Protein AF-A0A933ZBK8-F1 (afdb_monomer_lite)

Sequence (82 aa):
MPSETLELRDGLSGPRYYLASRPLAGGTPIQLCFSGGWVTGRFEWSGDYADRPRMHCSIELCGGGTFDHSFEIPEDAIVRWP

Foldseek 3Di:
DDKWFWDWDADPVAIFIDDPNHTADFQAWKWFQDPVGTDIFTWDDDRDPVDAIKGKDWDADPPGDIDIDIDGQDGGTIMGHD

Secondary structure (DSSP, 8-state):
--EE--EEEEETTEEEEEETTEEP-TT-EEEEEETTEEEEEEEE--S-TTSPPEEEEEEEETTTEEEEEEEE--TT--EE--

Radius of gyration: 13.38 Å; chains: 1; bounding box: 31×30×41 Å

pLDDT: mean 93.57, std 5.72, range [59.97, 98.06]

Structure (mmCIF, N/CA/C/O backbone):
data_AF-A0A933ZBK8-F1
#
_entry.id   AF-A0A933ZBK8-F1
#
loop_
_atom_site.group_PDB
_atom_site.id
_atom_site.type_symbol
_atom_site.label_atom_id
_atom_site.label_alt_id
_atom_site.label_comp_id
_atom_site.label_asym_id
_atom_site.label_entity_id
_atom_site.label_seq_id
_atom_site.pdbx_PDB_ins_code
_atom_site.Cartn_x
_atom_site.Cartn_y
_atom_site.Cartn_z
_atom_site.occupancy
_atom_site.B_iso_or_equiv
_atom_site.auth_seq_id
_atom_site.auth_comp_id
_atom_site.auth_asym_id
_atom_site.auth_atom_id
_atom_site.pdbx_PDB_model_num
ATOM 1 N N . MET A 1 1 ? -3.282 -15.846 3.440 1.00 59.97 1 MET A N 1
ATOM 2 C CA . MET A 1 1 ? -3.292 -14.615 4.259 1.00 59.97 1 MET A CA 1
ATOM 3 C C . MET A 1 1 ? -4.696 -14.029 4.214 1.00 59.97 1 MET A C 1
ATOM 5 O O . MET A 1 1 ? -5.283 -14.095 3.136 1.00 59.97 1 MET A O 1
ATOM 9 N N . PRO A 1 2 ? -5.250 -13.518 5.327 1.00 77.06 2 PRO A N 1
ATOM 10 C CA . PRO A 1 2 ? -6.501 -12.764 5.288 1.00 77.06 2 PRO A CA 1
ATOM 11 C C . PRO A 1 2 ? -6.316 -11.503 4.431 1.00 77.06 2 PRO A C 1
ATOM 13 O O . PRO A 1 2 ? -5.248 -10.888 4.457 1.00 77.06 2 PRO A O 1
ATOM 16 N N . SER A 1 3 ? -7.329 -11.174 3.635 1.00 81.06 3 SER A N 1
ATOM 17 C CA . SER A 1 3 ? -7.395 -9.964 2.814 1.00 81.06 3 SER A CA 1
ATOM 18 C C . SER A 1 3 ? -8.486 -9.058 3.357 1.00 81.06 3 SER A C 1
ATOM 20 O O . SER A 1 3 ?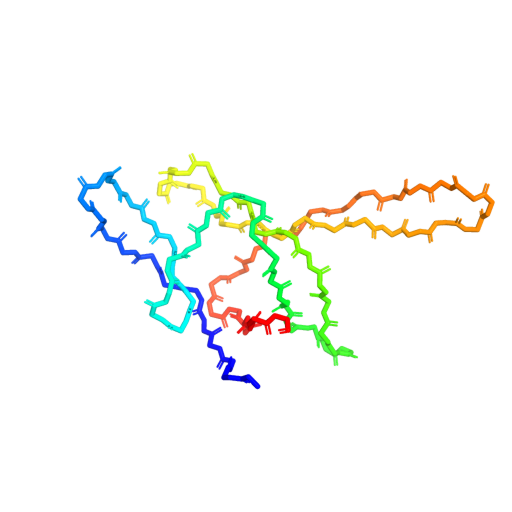 -9.607 -9.525 3.547 1.00 81.06 3 SER A O 1
ATOM 22 N N . GLU A 1 4 ? -8.162 -7.794 3.588 1.00 90.75 4 GLU A N 1
ATOM 23 C CA . GLU A 1 4 ? -9.036 -6.816 4.237 1.00 90.75 4 GLU A CA 1
ATOM 24 C C . GLU A 1 4 ? -8.779 -5.418 3.665 1.00 90.75 4 GLU A C 1
ATOM 26 O O . GLU A 1 4 ? -7.882 -5.219 2.842 1.00 90.75 4 GLU A O 1
ATOM 31 N N . THR A 1 5 ? -9.585 -4.449 4.082 1.00 95.25 5 THR A N 1
ATOM 32 C CA . THR A 1 5 ? -9.394 -3.038 3.752 1.00 95.25 5 THR A CA 1
ATOM 33 C C . THR A 1 5 ? -8.400 -2.394 4.721 1.00 95.25 5 THR A C 1
ATOM 35 O O . THR A 1 5 ? -8.097 -2.932 5.789 1.00 95.25 5 THR A O 1
ATOM 38 N N . LEU A 1 6 ? -7.836 -1.249 4.331 1.00 96.06 6 LEU A N 1
ATOM 39 C CA . LEU A 1 6 ? -7.007 -0.459 5.236 1.00 96.06 6 LEU A CA 1
ATOM 40 C C . LEU A 1 6 ? -7.889 0.322 6.203 1.00 96.06 6 LEU A C 1
ATOM 42 O O . LEU A 1 6 ? -8.826 0.997 5.788 1.00 96.06 6 LEU A O 1
ATOM 46 N N . GLU A 1 7 ? -7.533 0.296 7.482 1.00 95.12 7 GLU A N 1
ATOM 47 C CA . GLU A 1 7 ? -8.259 1.029 8.514 1.00 95.12 7 GLU A CA 1
ATOM 48 C C . GLU A 1 7 ? -7.401 2.148 9.091 1.00 95.12 7 GLU A C 1
ATOM 50 O O . GLU A 1 7 ? -6.321 1.891 9.626 1.00 95.12 7 GLU A O 1
ATOM 55 N N . LEU A 1 8 ? -7.891 3.384 9.033 1.00 94.75 8 LEU A N 1
ATOM 56 C CA . LEU A 1 8 ? -7.278 4.498 9.745 1.00 94.75 8 LEU A CA 1
ATOM 57 C C . LEU A 1 8 ? -7.774 4.518 11.192 1.00 94.75 8 LEU A C 1
ATOM 59 O O . LEU A 1 8 ? -8.978 4.518 11.444 1.00 94.75 8 LEU A O 1
ATOM 63 N N . ARG A 1 9 ? -6.848 4.532 12.151 1.00 94.12 9 ARG A N 1
ATOM 64 C CA . ARG A 1 9 ? -7.159 4.605 13.583 1.00 94.12 9 ARG A CA 1
ATOM 65 C C . ARG A 1 9 ? -6.281 5.651 14.261 1.00 94.12 9 ARG A C 1
ATOM 67 O O . ARG A 1 9 ? -5.125 5.836 13.873 1.00 94.12 9 ARG A O 1
ATOM 74 N N . ASP A 1 10 ? -6.795 6.263 15.321 1.00 90.19 10 ASP A N 1
ATOM 75 C CA . ASP A 1 10 ? -6.020 7.176 16.161 1.00 90.19 10 ASP A CA 1
ATOM 76 C C . ASP A 1 10 ? -5.126 6.371 17.111 1.00 90.19 10 ASP A C 1
ATOM 78 O O . ASP A 1 10 ? -5.600 5.629 17.975 1.00 90.19 10 ASP A O 1
ATOM 82 N N . GLY A 1 11 ? -3.811 6.475 16.927 1.00 77.94 11 GLY A N 1
ATOM 83 C CA . GLY A 1 11 ? -2.816 5.871 17.804 1.00 77.94 11 GLY A CA 1
ATOM 84 C C . GLY A 1 11 ? -2.292 6.854 18.851 1.00 77.94 11 GLY A C 1
ATOM 85 O O . GLY A 1 11 ? -2.432 8.068 18.731 1.00 77.94 11 GLY A O 1
ATOM 86 N N . LEU A 1 12 ? -1.589 6.329 19.861 1.00 78.75 12 LEU A N 1
ATOM 87 C CA . LEU A 1 12 ? -0.943 7.135 20.912 1.00 78.75 12 LEU A CA 1
ATOM 88 C C . LEU A 1 12 ? 0.055 8.177 20.369 1.00 78.75 12 LEU A C 1
ATOM 90 O O . LEU A 1 12 ? 0.311 9.180 21.027 1.00 78.75 12 LEU A O 1
ATOM 94 N N . SER A 1 13 ? 0.630 7.936 19.189 1.00 84.31 13 SER A N 1
ATOM 95 C CA . SER A 1 13 ? 1.599 8.818 18.526 1.00 84.31 13 SER A CA 1
ATOM 96 C C . SER A 1 13 ? 1.017 9.543 17.305 1.00 84.31 13 SER A C 1
ATOM 98 O O . SER A 1 13 ? 1.783 9.946 16.432 1.00 84.31 13 SER A O 1
ATOM 100 N N . GLY A 1 14 ? -0.311 9.635 17.195 1.00 88.56 14 GLY A N 1
ATOM 101 C CA . GLY A 1 14 ? -1.011 10.149 16.016 1.00 88.56 14 GLY A CA 1
ATOM 102 C C . GLY A 1 14 ? -1.671 9.049 15.174 1.00 88.56 14 GLY A C 1
ATOM 103 O O . GLY A 1 14 ? -1.599 7.865 15.529 1.00 88.56 14 GLY A O 1
ATOM 104 N N . PRO A 1 15 ? -2.342 9.427 14.074 1.00 93.44 15 PRO A N 1
ATOM 105 C CA . PRO A 1 15 ? -3.083 8.488 13.247 1.00 93.44 15 PRO A CA 1
ATOM 106 C C . PRO A 1 15 ? -2.172 7.476 12.564 1.00 93.44 15 PRO A C 1
ATOM 108 O O . PRO A 1 15 ? -1.007 7.743 12.251 1.00 93.44 15 PRO A O 1
ATOM 111 N N . ARG A 1 16 ? -2.710 6.282 12.329 1.00 94.69 16 ARG A N 1
ATOM 112 C CA . ARG A 1 16 ? -1.990 5.203 11.661 1.00 94.69 16 ARG A CA 1
ATOM 113 C C . ARG A 1 16 ? -2.944 4.282 10.919 1.00 94.69 16 ARG A C 1
ATOM 115 O O . ARG A 1 16 ? -4.015 3.956 11.424 1.00 94.69 16 ARG A O 1
ATOM 122 N N . TYR A 1 17 ? -2.512 3.825 9.747 1.00 95.88 17 TYR A N 1
ATOM 123 C CA . TYR A 1 17 ? -3.203 2.771 9.017 1.00 95.88 17 TYR A CA 1
ATOM 124 C C . TYR A 1 17 ? -2.898 1.390 9.597 1.00 95.88 17 TYR A C 1
ATOM 126 O O . TYR A 1 17 ? -1.768 1.093 9.990 1.00 95.88 17 TYR A O 1
ATOM 134 N N . TYR A 1 18 ? -3.908 0.531 9.617 1.00 95.69 18 TYR A N 1
ATOM 135 C CA . TYR A 1 18 ? -3.838 -0.856 10.047 1.00 95.69 18 TYR A CA 1
ATOM 136 C C . TYR A 1 18 ? -4.318 -1.773 8.923 1.00 95.69 18 TYR A C 1
ATOM 138 O O . TYR A 1 18 ? -5.210 -1.419 8.157 1.00 95.69 18 TYR A O 1
ATOM 146 N N . LEU A 1 19 ? -3.732 -2.967 8.856 1.00 96.12 19 LEU A N 1
ATOM 147 C CA . LEU A 1 19 ? -4.143 -4.054 7.970 1.00 96.12 19 LEU A CA 1
ATOM 148 C C . LEU A 1 19 ? -4.228 -5.345 8.784 1.00 96.12 19 LEU A C 1
ATOM 150 O O . LEU A 1 19 ? -3.222 -5.775 9.360 1.00 96.12 19 LEU A O 1
ATOM 154 N N . ALA A 1 20 ? -5.406 -5.969 8.855 1.00 93.81 20 ALA A N 1
ATOM 155 C CA . ALA A 1 20 ? -5.646 -7.126 9.723 1.00 93.81 20 ALA A CA 1
ATOM 156 C C . ALA A 1 20 ? -5.198 -6.874 11.172 1.00 93.81 20 ALA A C 1
ATOM 158 O O . ALA A 1 20 ? -4.446 -7.649 11.765 1.00 93.81 20 ALA A O 1
ATOM 159 N N . SER A 1 21 ? -5.618 -5.728 11.725 1.00 92.31 21 SER A N 1
ATOM 160 C CA . SER A 1 21 ? -5.286 -5.256 13.081 1.00 92.31 21 SER A CA 1
ATOM 161 C C . SER A 1 21 ? -3.794 -5.046 13.378 1.00 92.31 21 SER A C 1
ATOM 163 O O . SER A 1 21 ? -3.424 -4.766 14.519 1.00 92.31 21 SER A O 1
ATOM 165 N N . ARG A 1 22 ? -2.921 -5.118 12.368 1.00 93.31 22 ARG A N 1
ATOM 166 C CA . ARG A 1 22 ? -1.490 -4.831 12.500 1.00 93.31 22 ARG A CA 1
ATOM 167 C C . ARG A 1 22 ? -1.179 -3.444 11.930 1.00 93.31 22 ARG A C 1
ATOM 169 O O . ARG A 1 22 ? -1.637 -3.143 10.831 1.00 93.31 22 ARG A O 1
ATOM 176 N N . PRO A 1 23 ? -0.415 -2.602 12.647 1.00 94.38 23 PRO A N 1
ATOM 177 C CA . PRO A 1 23 ? -0.086 -1.259 12.181 1.00 94.38 23 PRO A CA 1
ATOM 178 C C . PRO A 1 23 ? 0.833 -1.297 10.954 1.00 94.38 23 PRO A C 1
ATOM 180 O O . PRO A 1 23 ? 1.750 -2.118 10.891 1.00 94.38 23 PRO A O 1
ATOM 183 N N . LEU A 1 24 ? 0.625 -0.366 10.025 1.00 95.00 24 LEU A N 1
ATOM 184 C CA . LEU A 1 24 ? 1.491 -0.112 8.877 1.00 95.00 24 LEU A CA 1
ATOM 185 C C . LEU A 1 24 ? 2.413 1.083 9.143 1.00 95.00 24 LEU A C 1
ATOM 187 O O . LEU A 1 24 ? 2.029 2.066 9.780 1.00 95.00 24 LEU A O 1
ATOM 191 N N . ALA A 1 25 ? 3.634 0.987 8.628 1.00 94.38 25 ALA A N 1
ATOM 192 C CA . ALA A 1 25 ? 4.598 2.081 8.545 1.00 94.38 25 ALA A CA 1
ATOM 193 C C . ALA A 1 25 ? 4.980 2.326 7.077 1.00 94.38 25 ALA A C 1
ATOM 195 O O . ALA A 1 25 ? 4.852 1.416 6.254 1.00 94.38 25 ALA A O 1
ATOM 196 N N . GLY A 1 26 ? 5.483 3.521 6.756 1.00 96.19 26 GLY A N 1
ATOM 197 C CA . GLY A 1 26 ? 6.051 3.799 5.431 1.00 96.19 26 GLY A CA 1
ATOM 198 C C . GLY A 1 26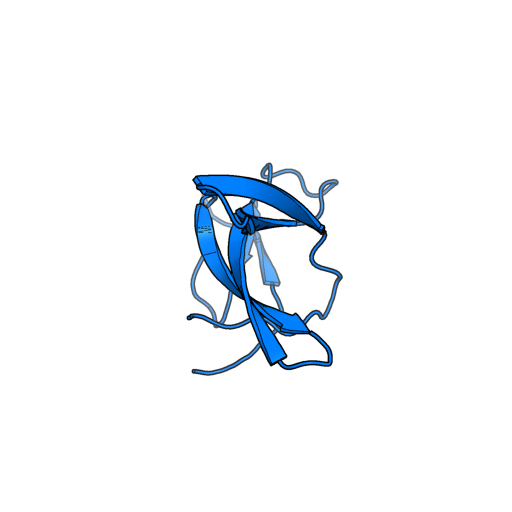 ? 7.115 2.763 5.050 1.00 96.19 26 GLY A C 1
ATOM 199 O O . GLY A 1 26 ? 7.879 2.306 5.904 1.00 96.19 26 GLY A O 1
ATOM 200 N N . GLY A 1 27 ? 7.112 2.326 3.794 1.00 96.88 27 GLY A N 1
ATOM 201 C CA . GLY A 1 27 ? 7.969 1.258 3.286 1.00 96.88 27 GLY A CA 1
ATOM 202 C C . GLY A 1 27 ? 7.477 -0.170 3.557 1.00 96.88 27 GLY A C 1
ATOM 203 O O . GLY A 1 27 ? 8.074 -1.113 3.034 1.00 96.88 27 GLY A O 1
ATOM 204 N N . THR A 1 28 ? 6.407 -0.373 4.339 1.00 97.38 28 THR A N 1
ATOM 205 C CA . THR A 1 28 ? 5.913 -1.726 4.666 1.00 97.38 28 THR A CA 1
ATOM 206 C C . THR A 1 28 ? 5.423 -2.444 3.405 1.00 97.38 28 THR A C 1
ATOM 208 O O . THR A 1 28 ? 4.587 -1.887 2.692 1.00 97.38 28 THR A O 1
ATOM 211 N N . PRO A 1 29 ? 5.881 -3.674 3.110 1.00 97.31 29 PRO A N 1
ATOM 212 C CA . PRO A 1 29 ? 5.423 -4.395 1.932 1.00 97.31 29 PRO A CA 1
ATOM 213 C C . PRO A 1 29 ? 3.972 -4.864 2.102 1.00 97.31 29 PRO A C 1
ATOM 215 O O . PRO A 1 29 ? 3.617 -5.486 3.105 1.00 97.31 29 PRO A O 1
ATOM 218 N N . ILE A 1 30 ? 3.151 -4.587 1.094 1.00 97.19 30 ILE A N 1
ATOM 219 C CA . ILE A 1 30 ? 1.737 -4.966 1.005 1.00 97.19 30 ILE A CA 1
ATOM 220 C C . ILE A 1 30 ? 1.427 -5.500 -0.395 1.00 97.19 30 ILE A C 1
ATOM 222 O O . ILE A 1 30 ? 2.178 -5.269 -1.344 1.00 97.19 30 ILE A O 1
ATOM 226 N N . GLN A 1 31 ? 0.303 -6.196 -0.533 1.00 97.56 31 GLN A N 1
ATOM 227 C CA . GLN A 1 31 ? -0.252 -6.582 -1.824 1.00 97.56 31 GLN A CA 1
ATOM 228 C C . GLN A 1 31 ? -1.624 -5.952 -2.029 1.00 97.56 31 GLN A C 1
ATOM 230 O O . GLN A 1 31 ? -2.512 -6.140 -1.200 1.00 97.56 31 GLN A O 1
ATOM 235 N N . LEU A 1 32 ? -1.799 -5.255 -3.150 1.00 96.56 32 LEU A N 1
ATOM 236 C CA . LEU A 1 32 ? -3.071 -4.675 -3.577 1.00 96.56 32 LEU A CA 1
ATOM 237 C C . LEU A 1 32 ? -3.727 -5.576 -4.630 1.00 96.56 32 LEU A C 1
ATOM 239 O O . LEU A 1 32 ? -3.051 -6.081 -5.532 1.00 96.56 32 LEU A O 1
ATOM 243 N N . CYS A 1 33 ? -5.034 -5.798 -4.501 1.00 96.38 33 CYS A N 1
ATOM 244 C CA . CYS A 1 33 ? -5.808 -6.592 -5.449 1.00 96.38 33 CYS A CA 1
ATOM 245 C C . CYS A 1 33 ? -6.175 -5.760 -6.686 1.00 96.38 33 CYS A C 1
ATOM 247 O O . CYS A 1 33 ? -6.895 -4.768 -6.596 1.00 96.38 33 CYS A O 1
ATOM 249 N N . PHE A 1 34 ? -5.710 -6.199 -7.849 1.00 94.12 34 PHE A N 1
ATOM 250 C CA . PHE A 1 34 ? -6.110 -5.723 -9.168 1.00 94.12 34 PHE A CA 1
ATOM 251 C C . PHE A 1 34 ? -6.979 -6.788 -9.850 1.00 94.12 34 PHE A C 1
ATOM 253 O O . PHE A 1 34 ? -6.975 -7.958 -9.469 1.00 94.12 34 PHE A O 1
ATOM 260 N N . SER A 1 35 ? -7.690 -6.414 -10.916 1.00 93.62 35 SER A N 1
ATOM 261 C CA . SER A 1 35 ? -8.546 -7.342 -11.676 1.00 93.62 35 SER A CA 1
ATOM 262 C C . SER A 1 35 ? -7.812 -8.593 -12.181 1.00 93.62 35 SER A C 1
ATOM 264 O O . SER A 1 35 ? -8.422 -9.650 -12.310 1.00 93.62 35 SER A O 1
ATOM 266 N N . GLY A 1 36 ? -6.506 -8.481 -12.451 1.00 93.75 36 GLY A N 1
ATOM 267 C CA . GLY A 1 36 ? -5.649 -9.576 -12.914 1.00 93.75 36 GLY A CA 1
ATOM 268 C C . GLY A 1 36 ? -4.897 -10.332 -11.814 1.00 93.75 36 GLY A C 1
ATOM 269 O O . GLY A 1 36 ? -4.123 -11.230 -12.135 1.00 93.75 36 GLY A O 1
ATOM 270 N N . GLY A 1 37 ? -5.079 -9.981 -10.537 1.00 95.00 37 GLY A N 1
ATOM 271 C CA . GLY A 1 37 ? -4.380 -10.610 -9.418 1.00 95.00 37 GLY A CA 1
ATOM 272 C C . GLY A 1 37 ? -3.766 -9.608 -8.448 1.00 95.00 37 GLY A C 1
ATOM 273 O O . GLY A 1 37 ? -4.198 -8.468 -8.340 1.00 95.00 37 GLY A O 1
ATOM 274 N N . TRP A 1 38 ? -2.753 -10.048 -7.710 1.00 95.88 38 TRP A N 1
ATOM 275 C CA . TRP A 1 38 ? -2.147 -9.265 -6.635 1.00 95.88 38 TRP A CA 1
ATOM 276 C C . TRP A 1 38 ? -0.835 -8.639 -7.090 1.00 95.88 38 TRP A C 1
ATOM 278 O O . TRP A 1 38 ? 0.030 -9.341 -7.613 1.00 95.88 38 TRP A O 1
ATOM 288 N N . VAL A 1 39 ? -0.665 -7.342 -6.841 1.00 95.38 39 VAL A N 1
ATOM 289 C CA . VAL A 1 39 ? 0.598 -6.632 -7.081 1.00 95.38 39 VAL A CA 1
ATOM 290 C C . VAL A 1 39 ? 1.231 -6.294 -5.741 1.00 95.38 39 VAL A C 1
ATOM 292 O O . VAL A 1 39 ? 0.576 -5.719 -4.874 1.00 95.38 39 VAL A O 1
ATOM 295 N N . THR A 1 40 ? 2.502 -6.657 -5.576 1.00 96.56 40 THR A N 1
ATOM 296 C CA . THR A 1 40 ? 3.290 -6.310 -4.390 1.00 96.56 40 THR A CA 1
ATOM 297 C C . THR A 1 40 ? 3.897 -4.922 -4.553 1.00 96.56 40 THR A C 1
ATOM 299 O O . THR A 1 40 ? 4.517 -4.622 -5.572 1.00 96.56 40 THR A O 1
ATOM 302 N N . GLY A 1 41 ? 3.781 -4.101 -3.517 1.00 96.81 41 GLY A N 1
ATOM 303 C CA . GLY A 1 41 ? 4.436 -2.803 -3.425 1.00 96.81 41 GLY A CA 1
ATOM 304 C C . GLY A 1 41 ? 4.706 -2.423 -1.976 1.00 96.81 41 GLY A C 1
ATOM 305 O O . GLY A 1 41 ? 4.505 -3.219 -1.058 1.00 96.81 41 GLY A O 1
ATOM 306 N N . ARG A 1 42 ? 5.175 -1.198 -1.768 1.00 97.88 42 ARG A N 1
ATOM 307 C CA . ARG A 1 42 ? 5.391 -0.606 -0.449 1.00 97.88 42 ARG A CA 1
ATOM 308 C C . ARG A 1 42 ? 4.264 0.361 -0.127 1.00 97.88 42 ARG A C 1
ATOM 310 O O . ARG A 1 42 ? 3.884 1.169 -0.972 1.00 97.88 42 ARG A O 1
ATOM 317 N N . PHE A 1 43 ? 3.738 0.259 1.083 1.00 98.06 43 PHE A N 1
ATOM 318 C CA . PHE A 1 43 ? 2.803 1.218 1.644 1.00 98.06 43 PHE A CA 1
ATOM 319 C C . PHE A 1 43 ? 3.524 2.533 1.938 1.00 98.06 43 PHE A C 1
ATOM 321 O O . PHE A 1 43 ? 4.560 2.532 2.599 1.00 98.06 43 PHE A O 1
ATOM 328 N N . GLU A 1 44 ? 2.947 3.645 1.501 1.00 97.88 44 GLU A N 1
ATOM 329 C CA . GLU A 1 44 ? 3.434 4.994 1.768 1.00 97.88 44 GLU A CA 1
ATOM 330 C C . GLU A 1 44 ? 2.271 5.890 2.197 1.00 97.88 44 GLU A C 1
ATOM 332 O O . GLU A 1 44 ? 1.192 5.854 1.604 1.00 97.88 44 GLU A O 1
ATOM 337 N N . TRP A 1 45 ? 2.484 6.709 3.224 1.00 96.75 45 TRP A N 1
ATOM 338 C CA . TRP A 1 45 ? 1.515 7.703 3.681 1.00 96.75 45 TRP A CA 1
ATOM 339 C C . TRP A 1 45 ? 2.220 8.777 4.517 1.00 96.75 45 TRP A C 1
ATOM 341 O O . TRP A 1 45 ? 3.154 8.468 5.255 1.00 96.75 45 TRP A O 1
ATOM 351 N N . SER A 1 46 ? 1.785 10.032 4.395 1.00 92.19 46 SER A N 1
ATOM 352 C CA . SER A 1 46 ? 2.428 11.192 5.028 1.00 92.19 46 SER A CA 1
ATOM 353 C C . SER A 1 46 ? 2.139 11.322 6.526 1.00 92.19 46 SER A C 1
ATOM 355 O O . SER A 1 46 ? 2.898 11.980 7.235 1.00 92.19 46 SER A O 1
ATOM 357 N N . GLY A 1 47 ? 1.065 10.695 7.014 1.00 90.88 47 GLY A N 1
ATOM 358 C CA . GLY A 1 47 ? 0.559 10.898 8.373 1.00 90.88 47 GLY A CA 1
ATOM 359 C C . GLY A 1 47 ? -0.546 11.954 8.479 1.00 90.88 47 GLY A C 1
ATOM 360 O O . GLY A 1 47 ? -1.084 12.140 9.569 1.00 90.88 47 GLY A O 1
ATOM 361 N N . ASP A 1 48 ? -0.892 12.632 7.380 1.00 90.56 48 ASP A N 1
ATOM 362 C CA . ASP A 1 48 ? -1.973 13.620 7.328 1.00 90.56 48 ASP A CA 1
ATOM 363 C C . ASP A 1 48 ? -3.309 12.959 6.940 1.00 90.56 48 ASP A C 1
ATOM 365 O O . ASP A 1 48 ? -3.377 12.203 5.970 1.00 90.56 48 ASP A O 1
ATOM 369 N N . TYR A 1 49 ? -4.389 13.264 7.669 1.00 87.38 49 TYR A N 1
ATOM 370 C CA . TYR A 1 49 ? -5.748 12.804 7.346 1.00 87.38 49 TYR A CA 1
ATOM 371 C C . TYR A 1 49 ? -6.244 13.314 5.988 1.00 87.38 49 TYR A C 1
ATOM 373 O O . TYR A 1 49 ? -7.133 12.699 5.400 1.00 87.38 49 TYR A O 1
ATOM 381 N N . ALA A 1 50 ? -5.707 14.436 5.501 1.00 88.44 50 ALA A N 1
ATOM 382 C CA . ALA A 1 50 ? -6.038 14.962 4.182 1.00 88.44 50 ALA A CA 1
ATOM 383 C C . ALA A 1 50 ? -5.425 14.127 3.041 1.00 88.44 50 ALA A C 1
ATOM 385 O O . ALA A 1 50 ? -5.924 14.179 1.916 1.00 88.44 50 ALA A O 1
ATOM 386 N N . ASP A 1 51 ? -4.384 13.337 3.328 1.00 92.19 51 ASP A N 1
ATOM 387 C CA . ASP A 1 51 ? -3.686 12.516 2.346 1.00 92.19 51 ASP A CA 1
ATOM 388 C C . ASP A 1 51 ? -4.203 11.077 2.331 1.00 92.19 51 ASP A C 1
ATOM 390 O O . ASP A 1 51 ? -4.396 10.432 3.365 1.00 92.19 51 ASP A O 1
ATOM 394 N N . ARG A 1 52 ? -4.343 10.519 1.127 1.00 94.25 52 ARG A N 1
ATOM 395 C CA . ARG A 1 52 ? -4.655 9.099 0.948 1.00 94.25 52 ARG A CA 1
ATOM 396 C C . ARG A 1 52 ? -3.387 8.242 0.951 1.00 94.25 52 ARG A C 1
ATOM 398 O O . ARG A 1 52 ? -2.347 8.677 0.445 1.00 94.25 52 ARG A O 1
ATOM 405 N N . PRO A 1 53 ? -3.456 7.008 1.478 1.00 97.25 53 PRO A N 1
ATOM 406 C CA . PRO A 1 53 ? -2.339 6.084 1.428 1.00 97.25 53 PRO A CA 1
ATOM 407 C C . PRO A 1 53 ? -2.060 5.670 -0.016 1.00 97.25 53 PRO A C 1
ATOM 409 O O . PRO A 1 53 ? -2.954 5.608 -0.863 1.00 97.25 53 PRO A O 1
ATOM 412 N N . ARG A 1 54 ? -0.799 5.368 -0.301 1.00 98.06 54 ARG A N 1
ATOM 413 C CA . ARG A 1 54 ? -0.324 4.982 -1.626 1.00 98.06 54 ARG A CA 1
ATOM 414 C C . ARG A 1 54 ? 0.398 3.646 -1.573 1.00 98.06 54 ARG A C 1
ATOM 416 O O . ARG A 1 54 ? 1.032 3.303 -0.579 1.00 98.06 54 ARG A O 1
ATOM 423 N N . MET A 1 55 ? 0.324 2.909 -2.673 1.00 97.75 55 MET A N 1
ATOM 424 C CA . MET A 1 55 ? 1.205 1.783 -2.945 1.00 97.75 55 MET A CA 1
ATOM 425 C C . MET A 1 55 ? 2.236 2.219 -3.98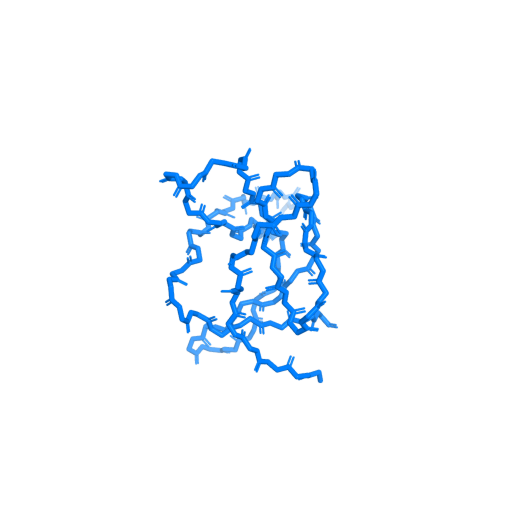0 1.00 97.75 55 MET A C 1
ATOM 427 O O . MET A 1 55 ? 1.872 2.627 -5.082 1.00 97.75 55 MET A O 1
ATOM 431 N N . HIS A 1 56 ? 3.512 2.097 -3.640 1.00 97.62 56 HIS A N 1
ATOM 432 C CA . HIS A 1 56 ? 4.624 2.340 -4.548 1.00 97.62 56 HIS A CA 1
ATOM 433 C C . HIS A 1 56 ? 5.259 1.018 -4.996 1.00 97.62 56 HIS A C 1
ATOM 435 O O . HIS A 1 56 ? 5.584 0.169 -4.164 1.00 97.62 56 HIS A O 1
ATOM 441 N N . CYS A 1 57 ? 5.460 0.832 -6.297 1.00 95.31 57 CYS A N 1
ATOM 442 C CA . CYS A 1 57 ? 6.100 -0.353 -6.870 1.00 95.31 57 CYS A CA 1
ATOM 443 C C . CYS A 1 57 ? 7.068 0.018 -7.998 1.00 95.31 57 CYS A C 1
ATOM 445 O O . CYS A 1 57 ? 6.892 1.036 -8.665 1.00 95.31 57 CYS A O 1
ATOM 447 N N . SER A 1 58 ? 8.039 -0.858 -8.245 1.00 94.69 58 SER A N 1
ATOM 448 C CA . SER A 1 58 ? 9.018 -0.724 -9.326 1.00 94.69 58 SER A CA 1
ATOM 449 C C . SER A 1 58 ? 8.810 -1.841 -10.346 1.00 94.69 58 SER A C 1
ATOM 451 O O . SER A 1 58 ? 8.627 -3.001 -9.973 1.00 94.69 58 SER A O 1
ATOM 453 N N . ILE A 1 59 ? 8.822 -1.495 -11.631 1.00 93.69 59 ILE A N 1
ATOM 454 C CA . ILE A 1 59 ? 8.694 -2.423 -12.757 1.00 93.69 59 ILE A CA 1
ATOM 455 C C . ILE A 1 59 ? 10.070 -2.588 -13.392 1.00 93.69 59 ILE A C 1
ATOM 457 O O . ILE A 1 59 ? 10.637 -1.620 -13.891 1.00 93.69 59 ILE A O 1
ATOM 461 N N . GLU A 1 60 ? 10.593 -3.810 -13.395 1.00 96.06 60 GLU A N 1
ATOM 462 C CA . GLU A 1 60 ? 11.842 -4.144 -14.082 1.00 96.06 60 GLU A CA 1
ATOM 463 C C . GLU A 1 60 ? 11.658 -4.0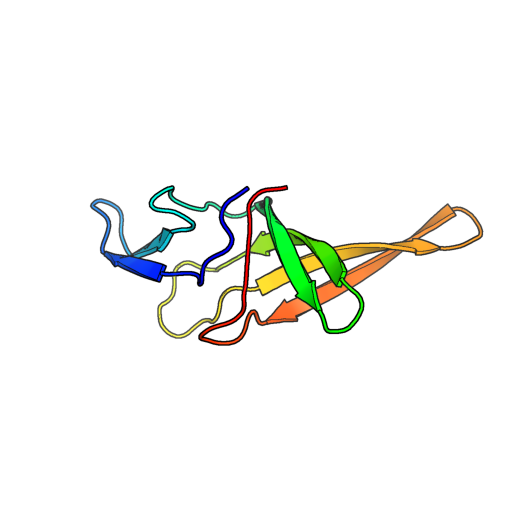53 -15.603 1.00 96.06 60 GLU A C 1
ATOM 465 O O . GLU A 1 60 ? 10.742 -4.646 -16.181 1.00 96.06 60 GLU A O 1
ATOM 470 N N . LEU A 1 61 ? 12.539 -3.308 -16.263 1.00 96.69 61 LEU A N 1
ATOM 471 C CA . LEU A 1 61 ? 12.548 -3.105 -17.704 1.00 96.69 61 LEU A CA 1
ATOM 472 C C . LEU A 1 61 ? 13.606 -3.992 -18.359 1.00 96.69 61 LEU A C 1
ATOM 474 O O . LEU A 1 61 ? 14.720 -4.169 -17.855 1.00 96.69 61 LEU A O 1
ATOM 478 N N . CYS A 1 62 ? 13.283 -4.498 -19.550 1.00 96.38 62 CYS A N 1
ATOM 479 C CA . CYS A 1 62 ? 14.263 -5.191 -20.379 1.00 96.38 62 CYS A CA 1
ATOM 480 C C . CYS A 1 62 ? 15.466 -4.272 -20.647 1.00 96.38 62 CYS A C 1
ATOM 482 O O . CYS A 1 62 ? 15.297 -3.151 -21.119 1.00 96.38 62 CYS A O 1
ATOM 484 N N . GLY A 1 63 ? 16.675 -4.757 -20.356 1.00 94.50 63 GLY A N 1
ATOM 485 C CA . GLY A 1 63 ? 17.907 -3.971 -20.482 1.00 94.50 63 GLY A CA 1
ATOM 486 C C . GLY A 1 63 ? 18.450 -3.394 -19.169 1.00 94.50 63 GLY A C 1
ATOM 487 O O . GLY A 1 63 ? 19.480 -2.731 -19.210 1.00 94.50 63 GLY A O 1
ATOM 488 N N . GLY A 1 64 ? 17.824 -3.687 -18.021 1.00 91.12 64 GLY A N 1
ATOM 489 C CA . GLY A 1 64 ? 18.411 -3.437 -16.695 1.00 91.12 64 GLY A CA 1
ATOM 490 C C . GLY A 1 64 ? 18.075 -2.082 -16.068 1.00 91.12 64 GLY A C 1
ATOM 491 O O . GLY A 1 64 ? 18.910 -1.516 -15.368 1.00 91.12 64 GLY A O 1
ATOM 492 N N . GLY A 1 65 ? 16.876 -1.554 -16.321 1.00 95.75 65 GLY A N 1
ATOM 493 C CA . GLY A 1 65 ? 16.354 -0.354 -15.656 1.00 95.75 65 GLY A CA 1
ATOM 494 C C . GLY A 1 65 ? 15.062 -0.642 -14.898 1.00 95.75 65 GLY A C 1
ATOM 495 O O . GLY A 1 65 ? 14.461 -1.696 -15.081 1.00 95.75 65 GLY A O 1
ATOM 496 N N . THR A 1 66 ? 14.601 0.319 -14.102 1.00 96.62 66 THR A N 1
ATOM 497 C CA . THR A 1 66 ? 13.313 0.241 -13.405 1.00 96.62 66 THR A CA 1
ATOM 498 C C . THR A 1 66 ? 12.415 1.410 -13.789 1.00 96.62 66 THR A C 1
ATOM 500 O O . THR A 1 66 ? 12.880 2.524 -14.037 1.00 96.62 66 THR A O 1
ATOM 503 N N . PHE A 1 67 ? 11.111 1.159 -13.843 1.00 96.06 67 PHE A N 1
ATOM 504 C CA . PHE A 1 67 ? 10.087 2.192 -13.915 1.00 96.06 67 PHE A CA 1
ATOM 505 C C . PHE A 1 67 ? 9.276 2.186 -12.626 1.00 96.06 67 PHE A C 1
ATOM 507 O O . PHE A 1 67 ? 8.604 1.202 -12.314 1.00 96.06 67 PHE A O 1
ATOM 514 N N . ASP A 1 68 ? 9.331 3.287 -11.889 1.00 95.50 68 ASP A N 1
ATOM 515 C CA . ASP A 1 68 ? 8.597 3.422 -10.640 1.00 95.50 68 ASP A CA 1
ATOM 516 C C . ASP A 1 68 ? 7.184 3.946 -10.886 1.00 95.50 68 ASP A C 1
ATOM 518 O O . ASP A 1 68 ? 6.949 4.847 -11.696 1.00 95.50 68 ASP A O 1
ATOM 522 N N . HIS A 1 69 ? 6.229 3.391 -10.148 1.00 95.62 69 HIS A N 1
ATOM 523 C CA . HIS A 1 69 ? 4.843 3.815 -10.195 1.00 95.62 69 HIS A CA 1
ATOM 524 C C . HIS A 1 69 ? 4.236 3.859 -8.796 1.00 95.62 69 HIS A C 1
ATOM 526 O O . HIS A 1 69 ? 4.523 3.018 -7.943 1.00 95.62 69 HIS A O 1
ATOM 532 N N . SER A 1 70 ? 3.365 4.841 -8.577 1.00 95.81 70 SER A N 1
ATOM 533 C CA . SER A 1 70 ? 2.632 5.013 -7.327 1.00 95.81 70 SER A CA 1
ATOM 534 C C . SER A 1 70 ? 1.142 5.082 -7.615 1.00 95.81 70 SER A C 1
ATOM 536 O O . SER A 1 70 ? 0.701 5.929 -8.389 1.00 95.81 70 SER A O 1
ATOM 538 N N . PHE A 1 71 ? 0.372 4.244 -6.934 1.00 93.12 71 PHE A N 1
ATOM 539 C CA . PHE A 1 71 ? -1.085 4.255 -6.969 1.00 93.12 71 PHE A CA 1
ATOM 540 C C . PHE A 1 71 ? -1.607 4.808 -5.647 1.00 93.12 71 PHE A C 1
ATOM 542 O O . PHE A 1 71 ? -1.137 4.391 -4.590 1.00 93.12 71 PHE A O 1
ATOM 549 N N . GLU A 1 72 ? -2.586 5.711 -5.676 1.00 96.69 72 GLU A N 1
ATOM 550 C CA . GLU A 1 72 ? -3.442 5.891 -4.498 1.00 96.69 72 GLU A CA 1
ATOM 551 C C . GLU A 1 72 ? -4.191 4.592 -4.235 1.00 96.69 72 GLU A C 1
ATOM 553 O O . GLU A 1 72 ? -4.688 3.967 -5.169 1.00 96.69 72 GLU A O 1
ATOM 558 N N . ILE A 1 73 ? -4.249 4.191 -2.969 1.00 96.75 73 ILE A N 1
ATOM 559 C CA . ILE A 1 73 ? -5.069 3.075 -2.517 1.00 96.75 73 ILE A CA 1
ATOM 560 C C . ILE A 1 73 ? -6.460 3.662 -2.262 1.00 96.75 73 ILE A C 1
ATOM 562 O O . ILE A 1 73 ? -6.605 4.477 -1.346 1.00 96.75 73 ILE A O 1
ATOM 566 N N . PRO A 1 74 ? -7.474 3.322 -3.079 1.00 94.50 74 PRO A N 1
ATOM 567 C CA . PRO A 1 74 ? -8.827 3.803 -2.851 1.00 94.50 74 PRO A CA 1
ATOM 568 C C . PRO A 1 74 ? -9.367 3.319 -1.506 1.00 94.50 74 PRO A C 1
ATOM 570 O O . PRO A 1 74 ? -8.927 2.298 -0.972 1.00 94.50 74 PRO A O 1
ATOM 573 N N . GLU A 1 75 ? -10.370 4.030 -1.000 1.00 92.44 75 GLU A N 1
ATOM 574 C CA . GLU A 1 75 ? -11.201 3.514 0.085 1.00 92.44 75 GLU A CA 1
ATOM 575 C C . GLU A 1 75 ? -11.791 2.150 -0.317 1.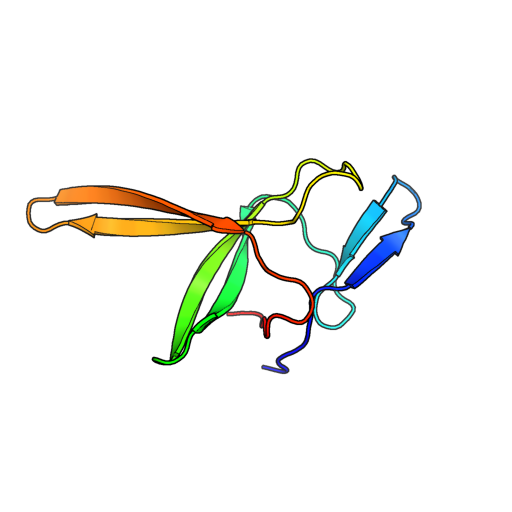00 92.44 75 GLU A C 1
ATOM 577 O O . GLU A 1 75 ? -12.056 1.901 -1.496 1.00 92.44 75 GLU A O 1
ATOM 582 N N . ASP A 1 76 ? -11.909 1.245 0.652 1.00 93.56 76 ASP A N 1
ATOM 583 C CA . ASP A 1 76 ? -12.396 -0.131 0.480 1.00 93.56 76 ASP A CA 1
ATOM 584 C C . ASP A 1 76 ? -11.599 -1.036 -0.477 1.00 93.56 76 ASP A C 1
ATOM 586 O O . ASP A 1 76 ? -12.027 -2.146 -0.810 1.00 93.56 76 ASP A O 1
ATOM 590 N N . ALA A 1 77 ? -10.403 -0.620 -0.899 1.00 96.44 77 ALA A N 1
ATOM 591 C CA . ALA A 1 77 ? -9.532 -1.481 -1.682 1.00 96.44 77 ALA A CA 1
ATOM 592 C C . ALA A 1 77 ? -9.114 -2.727 -0.886 1.00 96.44 77 ALA A C 1
ATOM 594 O O . ALA A 1 77 ? -8.760 -2.652 0.291 1.00 96.44 77 ALA A O 1
ATOM 595 N N . ILE A 1 78 ? -9.109 -3.884 -1.555 1.00 97.06 78 ILE A N 1
ATOM 596 C CA . ILE A 1 78 ? -8.713 -5.149 -0.935 1.00 97.06 78 ILE A CA 1
ATOM 597 C C . ILE A 1 78 ? -7.182 -5.236 -0.908 1.00 97.06 78 ILE A C 1
ATOM 599 O O . ILE A 1 78 ? -6.528 -5.301 -1.955 1.00 97.06 78 ILE A O 1
ATOM 603 N N . VAL A 1 79 ? -6.620 -5.297 0.296 1.00 97.25 79 VAL A N 1
ATOM 604 C CA . VAL A 1 79 ? -5.181 -5.368 0.565 1.00 97.25 79 VAL A CA 1
ATOM 605 C C . VAL A 1 79 ? -4.873 -6.612 1.403 1.00 97.25 79 VAL A C 1
ATOM 607 O O . VAL A 1 79 ? -5.711 -7.120 2.149 1.00 97.25 79 VAL A O 1
ATOM 610 N N . ARG A 1 80 ? -3.661 -7.156 1.284 1.00 97.31 80 ARG A N 1
ATOM 611 C CA . ARG A 1 80 ? -3.174 -8.224 2.167 1.00 97.31 80 ARG A CA 1
ATOM 612 C C . ARG A 1 80 ? -1.679 -8.118 2.432 1.00 97.31 80 ARG A C 1
ATOM 614 O O . ARG A 1 80 ? -0.947 -7.431 1.720 1.00 97.31 80 ARG A O 1
ATOM 621 N N . TRP A 1 81 ? -1.234 -8.845 3.448 1.00 95.94 81 TRP A N 1
ATOM 622 C CA . TRP A 1 81 ? 0.185 -9.113 3.666 1.00 95.94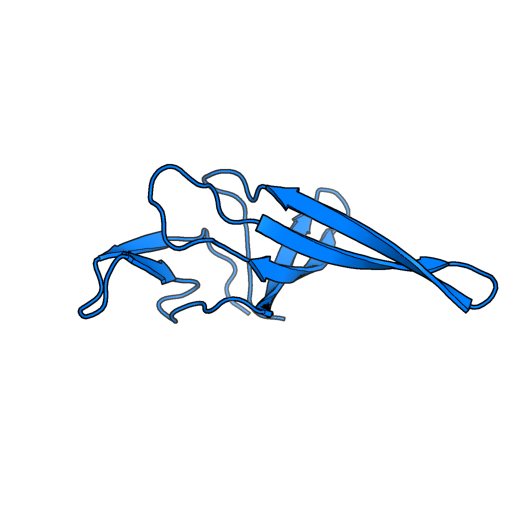 81 TRP A CA 1
ATOM 623 C C . TRP A 1 81 ? 0.727 -10.033 2.550 1.00 95.94 81 TRP A C 1
ATOM 625 O O . TRP A 1 81 ? -0.021 -10.926 2.134 1.00 95.94 81 TRP A O 1
ATOM 635 N N . PRO A 1 82 ? 1.969 -9.822 2.062 1.00 91.38 82 PRO A N 1
ATOM 636 C CA . PRO A 1 82 ? 2.602 -10.689 1.064 1.00 91.38 82 PRO A CA 1
ATOM 637 C C . PRO A 1 82 ? 2.666 -12.165 1.471 1.00 91.38 82 PRO A C 1
ATOM 639 O O . PRO A 1 82 ? 2.779 -12.449 2.688 1.00 91.38 82 PRO A O 1
#